Protein AF-A0AAW0TRC0-F1 (afdb_monomer_lite)

Secondary structure (DSSP, 8-state):
-PPP-TT-EEEE-TT--STTTTSSTT--EEEEEE--TT-SSS-TTEEEEEETTS-EEEEEBSGGG-B-EEEEE-GGGT-EEEEEE-TTT--EEEES--TTTTTT---

Radius of gyration: 14.6 Å; chains: 1; bounding box: 45×29×30 Å

Foldseek 3Di:
DDADDFFFKKFFDDQADPPCLLPDHPWIWTFHAAADPPDPQRHHQKTWTQTPVGHIHIDGLCVVHDQGIFTDWDLRVPDWDQPDADPPPRDGTDGIDDPVCRVVDSD

Sequence (107 aa):
MGLAEVGLRVVRGPDWKWAEQDGGAGHAGTIVEVGRPGSSTTPDRTVVVQWDAGARTNYRVGYQAAYDLILLDNAPVGVKHPSHICDGCRQQAIAGNTLEVQLLLRL

Structure (mmCIF, N/CA/C/O backbone):
data_AF-A0AAW0TRC0-F1
#
_entry.id   AF-A0AAW0TRC0-F1
#
loop_
_atom_site.group_PDB
_atom_site.id
_atom_site.type_symbol
_atom_site.label_atom_id
_atom_site.label_alt_id
_atom_site.label_comp_id
_atom_site.label_a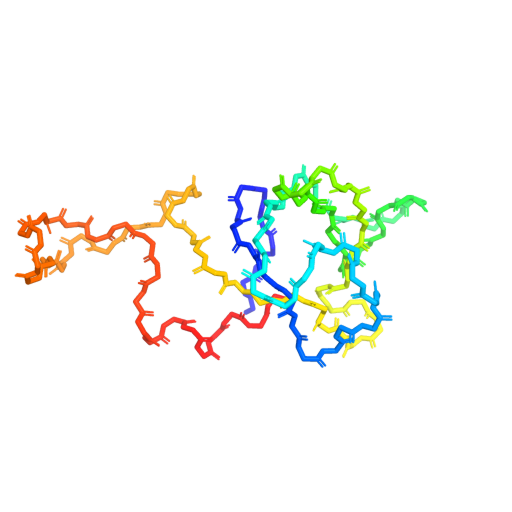sym_id
_atom_site.label_entity_id
_atom_site.label_seq_id
_atom_site.pdbx_PDB_ins_code
_atom_site.Cartn_x
_atom_site.Cartn_y
_atom_site.Cartn_z
_atom_site.occupancy
_atom_site.B_iso_or_equiv
_atom_site.auth_seq_id
_atom_site.auth_comp_id
_atom_site.auth_asym_id
_atom_site.auth_atom_id
_atom_site.pdbx_PDB_model_num
ATOM 1 N N . MET A 1 1 ? -6.170 11.787 -7.771 1.00 43.66 1 MET A N 1
ATOM 2 C CA . MET A 1 1 ? -5.392 10.569 -7.468 1.00 43.66 1 MET A CA 1
ATOM 3 C C . MET A 1 1 ? -5.022 10.650 -6.005 1.00 43.66 1 MET A C 1
ATOM 5 O O . MET A 1 1 ? -4.350 11.607 -5.639 1.00 43.66 1 MET A O 1
ATOM 9 N N . GLY A 1 2 ? -5.555 9.758 -5.171 1.00 54.91 2 GLY A N 1
ATOM 10 C CA . GLY A 1 2 ? -5.163 9.711 -3.763 1.00 54.91 2 GLY A CA 1
ATOM 11 C C . GLY A 1 2 ? -3.713 9.251 -3.672 1.00 54.91 2 GLY A C 1
ATOM 12 O O . GLY A 1 2 ? -3.364 8.236 -4.265 1.00 54.91 2 GLY A O 1
ATOM 13 N N . LEU A 1 3 ? -2.866 10.035 -3.009 1.00 66.50 3 LEU A N 1
ATOM 14 C CA . LEU A 1 3 ? -1.491 9.647 -2.709 1.00 66.50 3 LEU A CA 1
ATOM 15 C C . LEU A 1 3 ? -1.539 8.491 -1.706 1.00 66.50 3 LEU A C 1
ATOM 17 O O . LEU A 1 3 ? -2.285 8.560 -0.732 1.00 66.50 3 LEU A O 1
ATOM 21 N N . ALA A 1 4 ? -0.773 7.429 -1.949 1.00 82.88 4 ALA A N 1
ATOM 22 C CA . ALA A 1 4 ? -0.612 6.369 -0.964 1.00 82.88 4 ALA A CA 1
ATOM 23 C C . ALA A 1 4 ? -0.054 6.950 0.347 1.00 82.88 4 ALA A C 1
ATOM 25 O O . ALA A 1 4 ? 0.857 7.779 0.323 1.00 82.88 4 ALA A O 1
ATOM 26 N N . GLU A 1 5 ? -0.591 6.501 1.480 1.00 88.88 5 GLU A N 1
ATOM 27 C CA . GLU A 1 5 ? -0.241 6.985 2.816 1.00 88.88 5 GLU A CA 1
ATOM 28 C C . GLU A 1 5 ? 0.089 5.811 3.746 1.00 88.88 5 GLU A C 1
ATOM 30 O O . GLU A 1 5 ? -0.470 4.717 3.627 1.00 88.88 5 GLU A O 1
ATOM 35 N N . VAL A 1 6 ? 1.017 6.035 4.679 1.00 93.31 6 VAL A N 1
ATOM 36 C CA . VAL A 1 6 ? 1.342 5.065 5.731 1.00 93.31 6 VAL A CA 1
ATOM 37 C C . VAL A 1 6 ? 0.122 4.842 6.624 1.00 93.31 6 VAL A C 1
ATOM 39 O O . VAL A 1 6 ? -0.525 5.789 7.050 1.00 93.31 6 VAL A O 1
ATOM 42 N N . GLY A 1 7 ? -0.171 3.580 6.931 1.00 92.44 7 GLY A N 1
ATOM 43 C CA . GLY A 1 7 ? -1.312 3.170 7.749 1.00 92.44 7 GLY A CA 1
ATOM 44 C C . GLY A 1 7 ? -2.528 2.709 6.945 1.00 92.44 7 GLY A C 1
ATOM 45 O O . GLY A 1 7 ? -3.407 2.065 7.516 1.00 92.44 7 GLY A O 1
ATOM 46 N N . LEU A 1 8 ? -2.574 2.957 5.630 1.00 90.94 8 LEU A N 1
ATOM 47 C CA . LEU A 1 8 ? -3.637 2.425 4.774 1.00 90.94 8 LEU A CA 1
ATOM 48 C C . LEU A 1 8 ? -3.617 0.895 4.759 1.00 90.94 8 LEU A C 1
ATOM 50 O O . LEU A 1 8 ? -2.555 0.273 4.645 1.00 90.94 8 LEU A O 1
ATOM 54 N N . ARG A 1 9 ? -4.809 0.298 4.828 1.00 92.75 9 ARG A N 1
ATOM 55 C CA . ARG A 1 9 ? -5.003 -1.146 4.703 1.00 92.75 9 ARG A CA 1
ATOM 56 C C . ARG A 1 9 ? -5.260 -1.501 3.255 1.00 92.75 9 ARG A C 1
ATOM 58 O O . ARG A 1 9 ? -6.085 -0.871 2.596 1.00 92.75 9 ARG A O 1
ATOM 65 N N . VAL A 1 10 ? -4.573 -2.523 2.770 1.00 93.19 10 VAL A N 1
ATOM 66 C CA . VAL A 1 10 ? -4.570 -2.916 1.360 1.00 93.19 10 VAL A CA 1
ATOM 67 C C . VAL A 1 10 ? -4.717 -4.422 1.203 1.00 93.19 10 VAL A C 1
ATOM 69 O O . VAL A 1 10 ? -4.418 -5.182 2.123 1.00 93.19 10 VAL A O 1
ATOM 72 N N . VAL A 1 11 ? -5.152 -4.840 0.020 1.00 94.31 11 VAL A N 1
ATOM 73 C CA . VAL A 1 11 ? -5.129 -6.234 -0.453 1.00 94.31 11 VAL A CA 1
ATOM 74 C C . VAL A 1 11 ? -4.548 -6.273 -1.869 1.00 94.31 11 VAL A C 1
ATOM 76 O O . VAL A 1 11 ? -4.397 -5.219 -2.499 1.00 94.31 11 VAL A O 1
ATOM 79 N N . ARG A 1 12 ? -4.221 -7.469 -2.383 1.00 94.81 12 ARG A N 1
ATOM 80 C CA . ARG A 1 12 ? -3.757 -7.623 -3.773 1.00 94.81 12 ARG A CA 1
ATOM 81 C C . ARG A 1 12 ? -4.749 -7.018 -4.777 1.00 94.81 12 ARG A C 1
ATOM 83 O O . ARG A 1 12 ? -5.963 -7.166 -4.641 1.00 94.81 12 ARG A O 1
ATOM 90 N N . GLY A 1 13 ? -4.209 -6.338 -5.779 1.00 92.81 13 GLY A N 1
ATOM 91 C CA . GLY A 1 13 ? -4.927 -5.637 -6.837 1.00 92.81 13 GLY A CA 1
ATOM 92 C C . GLY A 1 13 ? -4.851 -6.332 -8.203 1.00 92.81 13 GLY A C 1
ATOM 93 O O . GLY A 1 13 ? -4.379 -7.465 -8.307 1.00 92.81 13 GLY A O 1
ATOM 94 N N . PRO A 1 14 ? -5.328 -5.664 -9.267 1.00 91.81 14 PRO A N 1
ATOM 95 C CA . PRO A 1 14 ? -5.488 -6.266 -10.592 1.00 91.81 14 PRO A CA 1
ATOM 96 C C . PRO A 1 14 ? -4.167 -6.580 -11.304 1.00 91.81 14 PRO A C 1
ATOM 98 O O . PRO A 1 14 ? -4.106 -7.567 -12.031 1.00 91.81 14 PRO A O 1
ATOM 101 N N . ASP A 1 15 ? -3.112 -5.786 -11.087 1.00 95.25 15 ASP A N 1
ATOM 102 C CA . ASP A 1 15 ? -1.813 -6.000 -11.746 1.00 95.25 15 ASP A CA 1
ATOM 103 C C . ASP A 1 15 ? -0.862 -6.894 -10.931 1.00 95.25 15 ASP A C 1
ATOM 105 O O . ASP A 1 15 ? 0.311 -7.058 -11.296 1.00 95.25 15 ASP A O 1
ATOM 109 N N . TRP A 1 16 ? -1.365 -7.472 -9.832 1.00 95.38 16 TRP A N 1
ATOM 110 C CA . TRP A 1 16 ? -0.610 -8.337 -8.937 1.00 95.38 16 TRP A CA 1
ATOM 111 C C . TRP A 1 16 ? -0.007 -9.530 -9.680 1.00 95.38 16 TRP A C 1
ATOM 113 O O . TRP A 1 16 ? -0.697 -10.306 -10.340 1.00 95.38 16 TRP A O 1
ATOM 123 N N . LYS A 1 17 ? 1.301 -9.719 -9.507 1.00 96.00 17 LYS A N 1
ATOM 124 C CA . LYS A 1 17 ? 2.069 -10.813 -10.124 1.00 96.00 17 LYS A CA 1
ATOM 125 C C . LYS A 1 17 ? 3.049 -11.481 -9.161 1.00 96.00 17 LYS A C 1
ATOM 127 O O . LYS A 1 17 ? 3.972 -12.171 -9.586 1.00 96.00 17 LYS A O 1
ATOM 132 N N . TRP A 1 18 ? 2.873 -11.252 -7.862 1.00 95.88 18 TRP A N 1
ATOM 133 C CA . TRP A 1 18 ? 3.853 -11.585 -6.824 1.00 95.88 18 TRP A CA 1
ATOM 134 C C . TRP A 1 18 ? 3.518 -12.884 -6.085 1.00 95.88 18 TRP A C 1
ATOM 136 O O . TRP A 1 18 ? 3.864 -13.041 -4.916 1.00 95.88 18 TRP A O 1
ATOM 146 N N . ALA A 1 19 ? 2.855 -13.818 -6.776 1.00 95.62 19 ALA A N 1
ATOM 147 C CA . ALA A 1 19 ? 2.387 -15.086 -6.218 1.00 95.62 19 ALA A CA 1
ATOM 148 C C . ALA A 1 19 ? 1.640 -14.870 -4.885 1.00 95.62 19 ALA A C 1
ATOM 150 O O . ALA A 1 19 ? 0.811 -13.971 -4.793 1.00 95.62 19 ALA A O 1
ATOM 151 N N . GLU A 1 20 ? 1.945 -15.655 -3.856 1.00 96.00 20 GLU A N 1
ATOM 152 C CA . GLU A 1 20 ? 1.265 -15.619 -2.557 1.00 96.00 20 GLU A CA 1
ATOM 153 C C . GLU A 1 20 ? 2.091 -14.877 -1.490 1.00 96.00 20 GLU A C 1
ATOM 155 O O . GLU A 1 20 ? 2.096 -15.253 -0.322 1.00 96.00 20 GLU A O 1
ATOM 160 N N . GLN A 1 21 ? 2.837 -13.835 -1.878 1.00 94.94 21 GLN A N 1
ATOM 161 C CA . GLN A 1 21 ? 3.633 -13.038 -0.928 1.00 94.94 21 GLN A CA 1
ATOM 162 C C . GLN A 1 21 ? 2.790 -12.277 0.105 1.00 94.94 21 GLN A C 1
ATOM 164 O O . GLN A 1 21 ? 3.297 -11.939 1.170 1.00 94.94 21 GLN A O 1
ATOM 169 N N . ASP A 1 22 ? 1.523 -12.018 -0.200 1.00 94.62 22 ASP A N 1
ATOM 170 C CA . ASP A 1 22 ? 0.520 -11.497 0.734 1.00 94.62 22 ASP A CA 1
ATOM 171 C C . ASP A 1 22 ? -0.079 -12.582 1.648 1.00 94.62 22 ASP A C 1
ATOM 173 O O . ASP A 1 22 ? -0.804 -12.258 2.584 1.00 94.62 22 ASP A O 1
ATOM 177 N N . GLY A 1 23 ? 0.246 -13.860 1.421 1.00 91.75 23 GLY A N 1
ATOM 178 C CA . GLY A 1 23 ? -0.239 -15.004 2.194 1.00 91.75 23 GLY A CA 1
ATOM 179 C C . GLY A 1 23 ? -1.486 -15.689 1.627 1.00 91.75 23 GLY A C 1
ATOM 180 O O . GLY A 1 23 ? -1.965 -16.644 2.233 1.00 91.75 23 GLY A O 1
ATOM 181 N N . GLY A 1 24 ? -2.021 -15.243 0.486 1.00 87.00 24 GLY A N 1
ATOM 182 C CA . GLY A 1 24 ? -3.297 -15.757 -0.021 1.00 87.00 24 GLY A CA 1
ATOM 183 C C . GLY A 1 24 ? -4.192 -14.671 -0.597 1.00 87.00 24 GLY A C 1
ATOM 184 O O . GLY A 1 24 ? -4.244 -13.569 -0.052 1.00 87.00 24 GLY A O 1
ATOM 185 N N . ALA A 1 25 ? -4.995 -14.983 -1.617 1.00 80.12 25 ALA A N 1
ATOM 186 C CA . ALA A 1 25 ? -6.034 -14.058 -2.070 1.00 80.12 25 ALA A CA 1
ATOM 187 C C . ALA A 1 25 ? -6.961 -13.671 -0.900 1.00 80.12 25 ALA A C 1
ATOM 189 O O . ALA A 1 25 ? -7.460 -14.535 -0.180 1.00 80.12 25 ALA A O 1
ATOM 190 N N . GLY A 1 26 ? -7.171 -12.365 -0.707 1.00 78.25 26 GLY A N 1
ATOM 191 C CA . GLY A 1 26 ? -7.985 -11.818 0.384 1.00 78.25 26 GLY A CA 1
ATOM 192 C C . GLY A 1 26 ? -7.226 -11.511 1.679 1.00 78.25 26 GLY A C 1
ATOM 193 O O . GLY A 1 26 ? -7.829 -10.960 2.597 1.00 78.25 26 GLY A O 1
ATOM 194 N N . HIS A 1 27 ? -5.924 -11.806 1.760 1.00 92.44 27 HIS A N 1
ATOM 195 C CA . HIS A 1 27 ? -5.112 -11.384 2.899 1.00 92.44 27 HIS A CA 1
ATOM 196 C C . HIS A 1 27 ? -4.794 -9.893 2.824 1.00 92.44 27 HIS A C 1
ATOM 198 O O . HIS A 1 27 ? -4.554 -9.329 1.753 1.00 92.44 27 HIS A O 1
ATOM 204 N N . ALA A 1 28 ? -4.823 -9.254 3.990 1.00 95.38 28 ALA A N 1
ATOM 205 C CA . ALA A 1 28 ? -4.636 -7.825 4.127 1.00 95.38 28 ALA A CA 1
ATOM 206 C C . ALA A 1 28 ? -3.229 -7.477 4.619 1.00 95.38 28 ALA A C 1
ATOM 208 O O . ALA A 1 28 ? -2.535 -8.268 5.266 1.00 95.38 28 ALA A O 1
ATOM 209 N N . GLY A 1 29 ? -2.813 -6.259 4.300 1.00 96.31 29 GLY A N 1
ATOM 210 C CA . GLY A 1 29 ? -1.564 -5.677 4.760 1.00 96.31 29 GLY A CA 1
ATOM 211 C C . GLY A 1 29 ? -1.710 -4.190 5.035 1.00 96.31 29 GLY A C 1
ATOM 212 O O . GLY A 1 29 ? -2.723 -3.571 4.707 1.00 96.31 29 GLY A O 1
ATOM 213 N N . THR A 1 30 ? -0.686 -3.618 5.655 1.00 96.31 30 THR A N 1
ATOM 214 C CA . THR A 1 30 ? -0.606 -2.193 5.988 1.00 96.31 30 THR A CA 1
ATOM 215 C C . THR A 1 30 ? 0.538 -1.547 5.221 1.00 96.31 30 THR A C 1
ATOM 217 O O . THR A 1 30 ? 1.659 -2.059 5.247 1.00 96.31 30 THR A O 1
ATOM 220 N N . ILE A 1 31 ? 0.294 -0.403 4.580 1.00 95.88 31 ILE A N 1
ATOM 221 C CA . ILE A 1 31 ? 1.373 0.418 4.018 1.00 95.88 31 ILE A CA 1
ATOM 222 C C . ILE A 1 31 ? 2.215 0.964 5.173 1.00 95.88 31 ILE A C 1
ATOM 224 O O . ILE A 1 31 ? 1.708 1.669 6.042 1.00 95.88 31 ILE A O 1
ATOM 228 N N . VAL A 1 32 ? 3.507 0.648 5.184 1.00 96.88 32 VAL A N 1
ATOM 229 C CA . VAL A 1 32 ? 4.459 1.076 6.225 1.00 96.88 32 VAL A CA 1
ATOM 230 C C . VAL A 1 32 ? 5.506 2.057 5.708 1.00 96.88 32 VAL A C 1
ATOM 232 O O . VAL A 1 32 ? 6.214 2.673 6.498 1.00 96.88 32 VAL A O 1
ATOM 235 N N . GLU A 1 33 ? 5.613 2.216 4.389 1.00 96.12 33 GLU A N 1
ATOM 236 C CA . GLU A 1 33 ? 6.543 3.148 3.753 1.00 96.12 33 GLU A CA 1
ATOM 237 C C . GLU A 1 33 ? 6.003 3.587 2.391 1.00 96.12 33 GLU A C 1
ATOM 239 O O . GLU A 1 33 ? 5.480 2.764 1.637 1.00 96.12 33 GLU A O 1
ATOM 244 N N . VAL A 1 34 ? 6.172 4.868 2.060 1.00 94.75 34 VAL A N 1
ATOM 245 C CA . VAL A 1 34 ? 5.849 5.426 0.741 1.00 94.75 34 VAL A CA 1
ATOM 246 C C . VAL A 1 34 ? 7.149 5.748 0.018 1.00 94.75 34 VAL A C 1
ATOM 248 O O . VAL A 1 34 ? 8.041 6.403 0.567 1.00 94.75 34 VAL A O 1
ATOM 251 N N . GLY A 1 35 ? 7.259 5.255 -1.211 1.00 93.81 35 GLY A N 1
ATOM 252 C CA . GLY A 1 35 ? 8.418 5.458 -2.060 1.00 93.81 35 GLY A CA 1
ATOM 2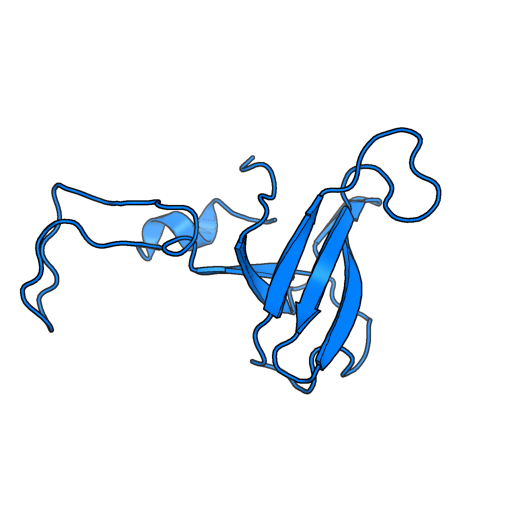53 C C . GLY A 1 35 ? 8.590 6.906 -2.493 1.00 93.81 35 GLY A C 1
ATOM 254 O O . GLY A 1 35 ? 7.644 7.691 -2.529 1.00 93.81 35 GLY A O 1
ATOM 255 N N . ARG A 1 36 ? 9.832 7.271 -2.811 1.00 94.00 36 ARG A N 1
ATOM 256 C CA . ARG A 1 36 ? 10.208 8.646 -3.163 1.00 94.00 36 ARG A CA 1
ATOM 257 C C . ARG A 1 36 ? 11.250 8.680 -4.279 1.00 94.00 36 ARG A C 1
ATOM 259 O O . ARG A 1 36 ? 12.057 7.748 -4.382 1.00 94.00 36 ARG A O 1
ATOM 266 N N . PRO A 1 37 ? 11.290 9.753 -5.090 1.00 92.81 37 PRO A N 1
ATOM 267 C CA . PRO A 1 37 ? 12.327 9.930 -6.100 1.00 92.81 37 PRO A CA 1
ATOM 268 C C . PRO A 1 37 ? 13.734 9.793 -5.503 1.00 92.81 37 PRO A C 1
ATOM 270 O O . PRO A 1 37 ? 14.018 10.320 -4.429 1.00 92.81 37 PRO A O 1
ATOM 273 N N . GLY A 1 38 ? 14.613 9.066 -6.197 1.00 91.19 38 GLY A N 1
ATOM 274 C CA . GLY A 1 38 ? 16.009 8.864 -5.787 1.00 91.19 38 GLY A CA 1
ATOM 275 C C . GLY A 1 38 ? 16.252 7.773 -4.736 1.00 91.19 38 GLY A C 1
ATOM 276 O O . GLY A 1 38 ? 17.407 7.480 -4.440 1.00 91.19 38 GLY A O 1
ATOM 277 N N . SER A 1 39 ? 15.212 7.136 -4.189 1.00 92.81 39 SER A N 1
ATOM 278 C CA . SER A 1 39 ? 15.381 5.962 -3.323 1.00 92.81 39 SER A CA 1
ATOM 279 C C . SER A 1 39 ? 15.776 4.728 -4.141 1.00 92.81 39 SER A C 1
ATOM 281 O O . SER A 1 39 ? 15.126 4.414 -5.139 1.00 92.81 39 SER A O 1
ATOM 283 N N . SER A 1 40 ? 16.821 4.013 -3.713 1.00 89.31 40 SER A N 1
ATOM 284 C CA . SER A 1 40 ? 17.282 2.774 -4.359 1.00 89.31 40 SER A CA 1
ATOM 285 C C . SER A 1 40 ? 16.471 1.542 -3.955 1.00 89.31 40 SER A C 1
ATOM 287 O O . SER A 1 40 ? 16.402 0.584 -4.719 1.00 89.31 40 SER A O 1
ATOM 289 N N . THR A 1 41 ? 15.851 1.559 -2.772 1.00 89.19 41 THR A N 1
ATOM 290 C CA . THR A 1 41 ? 15.075 0.431 -2.231 1.00 89.19 41 THR A CA 1
ATOM 291 C C . THR A 1 41 ? 13.571 0.614 -2.400 1.00 89.19 41 THR A C 1
ATOM 293 O O . THR A 1 41 ? 12.857 -0.362 -2.604 1.00 89.19 41 THR A O 1
ATOM 296 N N . THR A 1 42 ? 13.094 1.861 -2.362 1.00 91.69 42 THR A N 1
ATOM 297 C CA . THR A 1 42 ? 11.661 2.196 -2.425 1.00 91.69 42 THR A CA 1
ATOM 298 C C . THR A 1 42 ? 11.443 3.371 -3.389 1.00 91.69 42 THR A C 1
ATOM 300 O O . THR A 1 42 ? 11.233 4.503 -2.938 1.00 91.69 42 THR A O 1
ATOM 303 N N . PRO A 1 43 ? 11.579 3.159 -4.714 1.00 93.81 43 PRO A N 1
ATOM 304 C CA . PRO A 1 43 ? 11.477 4.223 -5.715 1.00 93.81 43 PRO A CA 1
ATOM 305 C C . PRO A 1 43 ? 10.112 4.921 -5.724 1.00 93.81 43 PRO A C 1
ATOM 307 O O . PRO A 1 43 ? 9.136 4.422 -5.163 1.00 93.81 43 PRO A O 1
ATOM 310 N N . ASP A 1 44 ? 10.024 6.059 -6.413 1.00 94.06 44 ASP A N 1
ATOM 311 C CA . ASP A 1 44 ? 8.755 6.767 -6.609 1.00 94.06 44 ASP A CA 1
ATOM 312 C C . ASP A 1 44 ? 7.657 5.850 -7.185 1.00 94.06 44 ASP A C 1
ATOM 314 O O . ASP A 1 44 ? 7.932 4.951 -7.987 1.00 94.06 44 ASP A O 1
ATOM 318 N N . ARG A 1 45 ? 6.404 6.095 -6.780 1.00 93.12 45 ARG A N 1
ATOM 319 C CA . ARG A 1 45 ? 5.215 5.287 -7.137 1.00 93.12 45 ARG A CA 1
ATOM 320 C C . ARG A 1 45 ? 5.284 3.816 -6.709 1.00 93.12 45 ARG A C 1
ATOM 322 O O . ARG A 1 45 ? 4.688 2.936 -7.342 1.00 93.12 45 ARG A O 1
ATOM 329 N N . THR A 1 46 ? 5.997 3.551 -5.620 1.00 95.12 46 THR A N 1
ATOM 330 C CA . THR A 1 46 ? 5.968 2.271 -4.910 1.00 95.12 46 THR A CA 1
ATOM 331 C C . THR A 1 46 ? 5.653 2.487 -3.434 1.00 95.12 46 THR A C 1
ATOM 333 O O . THR A 1 46 ? 5.784 3.595 -2.917 1.00 95.12 46 THR A O 1
ATOM 336 N N . VAL A 1 47 ? 5.227 1.431 -2.752 1.00 96.44 47 VAL A N 1
ATOM 337 C CA . VAL A 1 47 ? 5.013 1.400 -1.298 1.00 96.44 47 VAL A CA 1
ATOM 338 C C . VAL A 1 47 ? 5.611 0.131 -0.726 1.00 96.44 47 VAL A C 1
ATOM 340 O O . VAL A 1 47 ? 5.686 -0.869 -1.433 1.00 96.44 47 VAL A O 1
ATOM 343 N N . VAL A 1 48 ? 5.986 0.139 0.550 1.00 97.06 48 VAL A N 1
ATOM 344 C CA . VAL A 1 48 ? 6.273 -1.093 1.296 1.00 97.06 48 VAL A CA 1
ATOM 345 C C . VAL A 1 48 ? 5.045 -1.467 2.106 1.00 97.06 48 VAL A C 1
ATOM 347 O O . VAL A 1 48 ? 4.512 -0.638 2.846 1.00 97.06 48 VAL A O 1
ATOM 350 N N . VAL A 1 49 ? 4.623 -2.722 1.990 1.00 97.50 49 VAL A N 1
ATOM 351 C CA . VAL A 1 49 ? 3.511 -3.290 2.752 1.00 97.50 49 VAL A CA 1
ATOM 352 C C . VAL A 1 49 ? 4.058 -4.290 3.760 1.00 97.50 49 VAL A C 1
ATOM 354 O O . VAL A 1 49 ? 4.894 -5.129 3.426 1.00 97.50 49 VAL A O 1
ATOM 357 N N . GLN A 1 50 ? 3.576 -4.188 4.995 1.00 98.12 50 GLN A N 1
ATOM 358 C CA . GLN A 1 50 ? 3.656 -5.247 5.991 1.00 98.12 50 GLN A CA 1
ATOM 359 C C . GLN A 1 50 ? 2.360 -6.052 5.912 1.00 98.12 50 GLN A C 1
ATOM 361 O O . GLN A 1 50 ? 1.302 -5.554 6.298 1.00 98.12 50 GLN A O 1
ATOM 366 N N . TRP A 1 51 ? 2.434 -7.274 5.397 1.00 97.25 51 TRP A N 1
ATOM 367 C CA . TRP A 1 51 ? 1.303 -8.195 5.377 1.00 97.25 51 TRP A CA 1
ATOM 368 C C . TRP A 1 51 ? 1.050 -8.761 6.766 1.00 97.25 51 TRP A C 1
ATOM 370 O O . TRP A 1 51 ? 1.994 -8.977 7.535 1.00 97.25 51 TRP A O 1
ATOM 380 N N . ASP A 1 52 ? -0.213 -9.059 7.064 1.00 95.69 52 ASP A N 1
ATOM 381 C CA . ASP A 1 52 ? -0.609 -9.665 8.339 1.00 95.69 52 ASP A CA 1
ATOM 382 C C . ASP A 1 52 ? -0.005 -11.068 8.512 1.00 95.69 52 ASP A C 1
ATOM 384 O O . ASP A 1 52 ? 0.295 -11.489 9.626 1.00 95.69 52 ASP A O 1
ATOM 388 N N . ALA A 1 53 ? 0.257 -11.761 7.398 1.00 93.44 53 ALA A N 1
ATOM 389 C CA . ALA A 1 53 ? 0.977 -13.034 7.357 1.00 93.44 53 ALA A CA 1
ATOM 390 C C . ALA A 1 53 ? 2.485 -12.906 7.680 1.00 93.44 53 ALA A C 1
ATOM 392 O O . ALA A 1 53 ? 3.193 -13.908 7.748 1.00 93.44 53 ALA A O 1
ATOM 393 N N . GLY A 1 54 ? 2.995 -11.684 7.869 1.00 93.19 54 GLY A N 1
ATOM 394 C CA . GLY A 1 54 ? 4.356 -11.397 8.329 1.00 93.19 54 GLY A CA 1
ATOM 395 C C . GLY A 1 54 ? 5.331 -10.945 7.240 1.00 93.19 54 GLY A C 1
ATOM 396 O O . GLY A 1 54 ? 6.323 -10.287 7.556 1.00 93.19 54 GLY A O 1
ATOM 397 N N . ALA A 1 55 ? 5.055 -11.216 5.962 1.00 95.19 55 ALA A N 1
ATOM 398 C CA . ALA A 1 55 ? 5.906 -10.764 4.862 1.00 95.19 55 ALA A CA 1
ATOM 399 C C . ALA A 1 55 ? 5.953 -9.225 4.7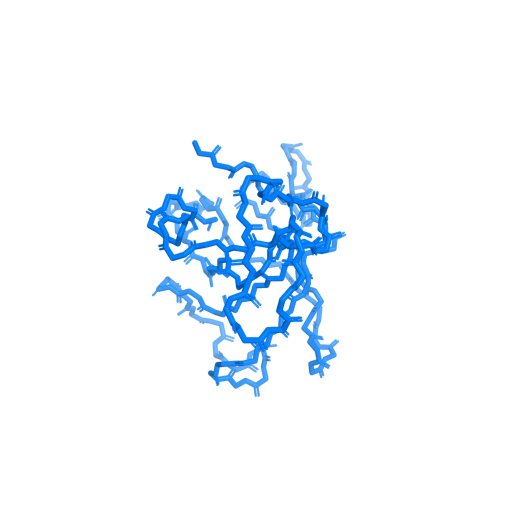67 1.00 95.19 55 ALA A C 1
ATOM 401 O O . ALA A 1 55 ? 4.937 -8.549 4.930 1.00 95.19 55 ALA A O 1
ATOM 402 N N . ARG A 1 56 ? 7.135 -8.669 4.466 1.00 96.56 56 ARG A N 1
ATOM 403 C CA . ARG A 1 56 ? 7.351 -7.226 4.279 1.00 96.56 56 ARG A CA 1
ATOM 404 C C . ARG A 1 56 ? 8.101 -6.971 2.983 1.00 96.56 56 ARG A C 1
ATOM 406 O O . ARG A 1 56 ? 9.254 -7.375 2.860 1.00 96.56 56 ARG A O 1
ATOM 413 N N . THR A 1 57 ? 7.472 -6.293 2.030 1.00 96.19 57 THR A N 1
ATOM 414 C CA . THR A 1 57 ? 8.077 -6.064 0.708 1.00 96.19 57 THR A CA 1
ATOM 415 C C . THR A 1 57 ? 7.407 -4.908 -0.038 1.00 96.19 57 THR A C 1
ATOM 417 O O . THR A 1 57 ? 6.401 -4.366 0.426 1.00 96.19 57 THR A O 1
ATOM 420 N N . ASN A 1 58 ? 7.996 -4.491 -1.159 1.00 95.75 58 ASN A N 1
ATOM 421 C CA . ASN A 1 58 ? 7.560 -3.342 -1.939 1.00 95.75 58 ASN A CA 1
ATOM 422 C C . ASN A 1 58 ? 6.655 -3.713 -3.127 1.00 95.75 58 ASN A C 1
ATOM 424 O O . ASN A 1 58 ? 6.842 -4.741 -3.772 1.00 95.75 58 ASN A O 1
ATOM 428 N N . TYR A 1 59 ? 5.711 -2.828 -3.447 1.00 96.12 59 TYR A N 1
ATOM 429 C CA . TYR A 1 59 ? 4.694 -3.017 -4.484 1.00 96.12 59 TYR A CA 1
ATOM 430 C C . TYR A 1 59 ? 4.436 -1.737 -5.275 1.00 96.12 59 TYR A C 1
ATOM 432 O O . TYR A 1 59 ? 4.715 -0.631 -4.805 1.00 96.12 59 TYR A O 1
ATOM 440 N N . ARG A 1 60 ? 3.905 -1.887 -6.492 1.00 95.62 60 ARG A N 1
ATOM 441 C CA . ARG A 1 60 ? 3.655 -0.776 -7.416 1.00 95.62 60 ARG A CA 1
ATOM 442 C C . ARG A 1 60 ? 2.296 -0.137 -7.136 1.00 95.62 60 ARG A C 1
ATOM 444 O O . ARG A 1 60 ? 1.288 -0.833 -7.059 1.00 95.62 60 ARG A O 1
ATOM 451 N N . VAL A 1 61 ? 2.303 1.188 -7.046 1.00 93.56 61 VAL A N 1
ATOM 452 C CA . VAL A 1 61 ? 1.126 2.066 -6.926 1.00 93.56 61 VAL A CA 1
ATOM 453 C C . VAL A 1 61 ? 1.212 3.146 -8.016 1.00 93.56 61 VAL A C 1
ATOM 455 O O . VAL A 1 61 ? 1.241 4.351 -7.773 1.00 93.56 61 VAL A O 1
ATOM 458 N N . GLY A 1 62 ? 1.446 2.692 -9.256 1.00 91.62 62 GLY A N 1
ATOM 459 C CA . GLY A 1 62 ? 1.669 3.529 -10.441 1.00 91.62 62 GLY A CA 1
ATOM 460 C C . GLY A 1 62 ? 3.076 3.455 -11.050 1.00 91.62 62 GLY A C 1
ATOM 461 O O . GLY A 1 62 ? 3.322 4.059 -12.103 1.00 91.62 62 GLY A O 1
ATOM 462 N N . TYR A 1 63 ? 4.016 2.721 -10.442 1.00 91.25 63 TYR A N 1
ATOM 463 C CA . TYR A 1 63 ? 5.313 2.432 -11.064 1.00 91.25 63 TYR A CA 1
ATOM 464 C C . TYR A 1 63 ? 5.117 1.525 -12.287 1.00 91.25 63 TYR A C 1
ATOM 466 O O . TYR A 1 63 ? 4.431 0.507 -12.209 1.00 91.25 63 TYR A O 1
ATOM 474 N N . GLN A 1 64 ? 5.698 1.908 -13.431 1.00 92.94 64 GLN A N 1
ATOM 475 C CA . GLN A 1 64 ? 5.459 1.259 -14.734 1.00 92.94 64 GLN A CA 1
ATOM 476 C C . GLN A 1 64 ? 3.967 1.138 -15.101 1.00 92.94 64 GLN A C 1
ATOM 478 O O . GLN A 1 64 ? 3.565 0.166 -15.734 1.00 92.94 64 GLN A O 1
ATOM 483 N N . ALA A 1 65 ? 3.153 2.124 -14.702 1.00 91.56 65 ALA A N 1
ATOM 484 C CA . ALA A 1 65 ? 1.711 2.157 -14.958 1.00 91.56 65 ALA A CA 1
ATOM 485 C C . ALA A 1 65 ? 0.951 0.920 -14.436 1.00 91.56 65 ALA A C 1
ATOM 487 O O . ALA A 1 65 ? -0.064 0.539 -15.011 1.00 91.56 65 ALA A O 1
ATOM 488 N N . ALA A 1 66 ? 1.446 0.311 -13.355 1.00 92.88 66 ALA A N 1
ATOM 489 C CA . ALA A 1 66 ? 0.835 -0.853 -12.732 1.00 92.88 66 ALA A CA 1
ATOM 490 C C . ALA A 1 66 ? 0.460 -0.595 -11.270 1.00 92.88 66 ALA A C 1
ATOM 492 O O . ALA A 1 66 ? 1.153 0.134 -10.551 1.00 92.88 66 ALA A O 1
ATOM 493 N N . TYR A 1 67 ? -0.614 -1.253 -10.857 1.00 92.88 67 TYR A N 1
ATOM 494 C CA . TYR A 1 67 ? -1.284 -1.100 -9.577 1.00 92.88 67 TYR A CA 1
ATOM 495 C C . TYR A 1 67 ? -1.480 -2.481 -8.945 1.00 92.88 67 TYR A C 1
ATOM 497 O O . TYR A 1 67 ? -2.438 -3.210 -9.219 1.00 92.88 67 TYR A O 1
ATOM 505 N N . ASP A 1 68 ? -0.505 -2.867 -8.123 1.00 95.50 68 ASP A N 1
ATOM 506 C CA . ASP A 1 68 ? -0.457 -4.181 -7.478 1.00 95.50 68 ASP A CA 1
ATOM 507 C C . ASP A 1 68 ? -1.417 -4.284 -6.290 1.00 95.50 68 ASP A C 1
ATOM 509 O O . ASP A 1 68 ? -1.641 -5.381 -5.789 1.00 95.50 68 ASP A O 1
ATOM 513 N N . LEU A 1 69 ? -1.958 -3.165 -5.808 1.00 93.50 69 LEU A N 1
ATOM 514 C CA . LEU A 1 69 ? -2.718 -3.082 -4.566 1.00 93.50 69 LEU A CA 1
ATOM 515 C C . LEU A 1 69 ? -4.047 -2.366 -4.792 1.00 93.50 69 LEU A C 1
ATOM 517 O O . LEU A 1 69 ? -4.174 -1.505 -5.658 1.00 93.50 69 LEU A O 1
ATOM 521 N N . ILE A 1 70 ? -5.035 -2.697 -3.971 1.00 90.50 70 ILE A N 1
ATOM 522 C CA . ILE A 1 70 ? -6.267 -1.916 -3.843 1.00 90.50 70 ILE A CA 1
ATOM 523 C C . ILE A 1 70 ? -6.480 -1.539 -2.383 1.00 90.50 70 ILE A C 1
ATOM 525 O O . ILE A 1 70 ? -6.082 -2.269 -1.470 1.00 90.50 70 ILE A O 1
ATOM 529 N N . LEU A 1 71 ? -7.113 -0.389 -2.163 1.00 87.75 71 LEU A N 1
ATOM 530 C CA . LEU A 1 71 ? -7.467 0.058 -0.826 1.00 87.75 71 LEU A CA 1
ATOM 531 C C . LEU A 1 71 ? -8.560 -0.845 -0.237 1.00 87.75 71 LEU A C 1
ATOM 533 O O . LEU A 1 71 ? -9.636 -0.992 -0.818 1.00 87.75 71 LEU A O 1
ATOM 537 N N . LEU A 1 72 ? -8.287 -1.395 0.943 1.00 86.00 72 LEU A N 1
ATOM 538 C CA . LEU A 1 72 ? -9.257 -2.112 1.764 1.00 86.00 72 LEU A CA 1
ATOM 539 C C . LEU A 1 72 ? -9.938 -1.164 2.755 1.00 86.00 72 LEU A C 1
ATOM 541 O O . LEU A 1 72 ? -11.164 -1.117 2.810 1.00 86.00 72 LEU A O 1
ATOM 545 N N . ASP A 1 73 ? -9.149 -0.400 3.515 1.00 82.12 73 ASP A N 1
ATOM 546 C CA . ASP A 1 73 ? -9.649 0.506 4.553 1.00 82.12 73 ASP A CA 1
ATOM 547 C C . ASP A 1 73 ? -8.695 1.690 4.788 1.00 82.12 73 ASP A C 1
ATOM 549 O O . ASP A 1 73 ? -7.473 1.532 4.848 1.00 82.12 73 ASP A O 1
ATOM 553 N N . ASN A 1 74 ? -9.267 2.885 4.927 1.00 78.75 74 ASN A N 1
ATOM 554 C CA . ASN A 1 74 ? -8.584 4.132 5.271 1.00 78.75 74 ASN A CA 1
ATOM 555 C C . ASN A 1 74 ? -9.041 4.714 6.625 1.00 78.75 74 ASN A C 1
ATOM 557 O O . ASN A 1 74 ? -8.572 5.784 7.016 1.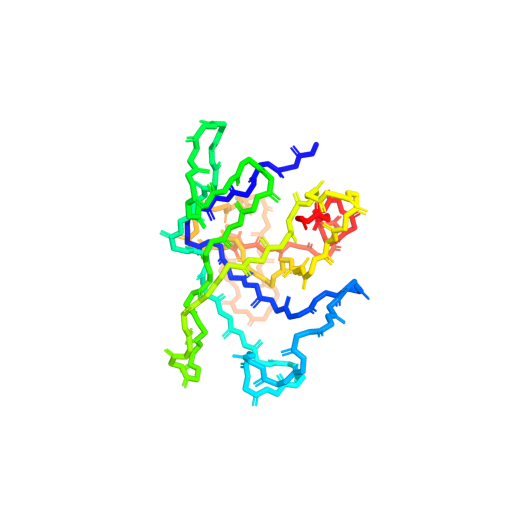00 78.75 74 ASN A O 1
ATOM 561 N N . ALA A 1 75 ? -9.894 4.017 7.387 1.00 78.88 75 ALA A N 1
ATOM 562 C CA . ALA A 1 75 ? -10.212 4.396 8.764 1.00 78.88 75 ALA A CA 1
ATOM 563 C C . ALA A 1 75 ? -8.950 4.565 9.630 1.00 78.88 75 ALA A C 1
ATOM 565 O O . ALA A 1 75 ? -8.898 5.533 10.395 1.00 78.88 75 ALA A O 1
ATOM 566 N N . PRO A 1 76 ? -7.908 3.707 9.510 1.00 78.31 76 PRO A N 1
ATOM 567 C CA . PRO A 1 76 ? -6.719 3.819 10.353 1.00 78.31 76 PRO A CA 1
ATOM 568 C C . PRO A 1 76 ? -5.905 5.097 10.128 1.00 78.31 76 PRO A C 1
ATOM 570 O O . PRO A 1 76 ? -5.218 5.535 11.046 1.00 78.31 76 PRO A O 1
ATOM 573 N N . VAL A 1 77 ? -6.013 5.725 8.951 1.00 76.25 77 VAL A N 1
ATOM 574 C CA . VAL A 1 77 ? -5.382 7.031 8.673 1.00 76.25 77 VAL A CA 1
ATOM 575 C C . VAL A 1 77 ? -6.295 8.213 9.029 1.00 76.25 77 VAL A C 1
ATOM 577 O O . VAL A 1 77 ? -5.978 9.365 8.761 1.00 76.25 77 VAL A O 1
ATOM 580 N N . GLY A 1 78 ? -7.437 7.951 9.672 1.00 76.50 78 GLY A N 1
ATOM 581 C CA . GLY A 1 78 ? -8.300 8.983 10.246 1.00 76.50 78 GLY A CA 1
ATOM 582 C C . GLY A 1 78 ? -9.376 9.535 9.313 1.00 76.50 78 GLY A C 1
ATOM 583 O O . GLY A 1 78 ? -10.029 10.515 9.680 1.00 76.50 78 GLY A O 1
ATOM 584 N N . VAL A 1 79 ? -9.614 8.919 8.149 1.00 75.56 79 VAL A N 1
ATOM 585 C CA . VAL A 1 79 ? -10.724 9.313 7.266 1.00 75.56 79 VAL A CA 1
ATOM 586 C C . VAL A 1 79 ? -12.058 9.049 7.964 1.00 75.56 79 VAL A C 1
ATOM 588 O O . VAL A 1 79 ? -12.319 7.946 8.449 1.00 75.56 79 VAL A O 1
ATOM 591 N N . LYS A 1 80 ? -12.905 10.082 8.030 1.00 78.38 80 LYS A N 1
ATOM 592 C CA . LYS A 1 80 ? -14.225 10.039 8.666 1.00 78.38 80 LYS A CA 1
ATOM 593 C C . LYS A 1 80 ? -15.270 10.743 7.812 1.00 78.38 80 LYS A C 1
ATOM 595 O O . LYS A 1 80 ? -15.008 11.793 7.230 1.00 78.38 80 LYS A O 1
ATOM 600 N N . HIS A 1 81 ? -16.481 10.207 7.842 1.00 75.56 81 HIS A N 1
ATOM 601 C CA . HIS A 1 81 ? -17.667 10.732 7.179 1.00 75.56 81 HIS A CA 1
ATOM 602 C C . HIS A 1 81 ? -18.687 11.190 8.240 1.00 75.56 81 HIS A C 1
ATOM 604 O O . HIS A 1 81 ? -19.593 10.433 8.600 1.00 75.56 81 HIS A O 1
ATOM 610 N N . PRO A 1 82 ? -18.540 12.413 8.793 1.00 75.44 82 PRO A N 1
ATOM 611 C CA . PRO A 1 82 ? -19.259 12.871 9.991 1.00 75.44 82 PRO A CA 1
ATOM 612 C C . PRO A 1 82 ? -20.779 12.977 9.818 1.00 75.44 82 PRO A C 1
ATOM 614 O O . PRO A 1 82 ? -21.516 12.888 10.797 1.00 75.44 82 PRO A O 1
ATOM 617 N N . SER A 1 83 ? -21.250 13.146 8.583 1.00 80.75 83 SER A N 1
ATOM 618 C CA . SER A 1 83 ? -22.668 13.265 8.238 1.00 80.75 83 SER A CA 1
ATOM 619 C C . SER A 1 83 ? -23.415 11.932 8.172 1.00 80.75 83 SER A C 1
ATOM 621 O O . SER A 1 83 ? -24.628 11.941 7.984 1.00 80.75 83 SER A O 1
ATOM 623 N N . HIS A 1 84 ? -22.727 10.796 8.311 1.00 75.00 84 HIS A N 1
ATOM 624 C CA . HIS A 1 84 ? -23.331 9.476 8.146 1.00 75.00 84 HIS A CA 1
ATOM 625 C C . HIS A 1 84 ? -23.418 8.721 9.474 1.00 75.00 84 HIS A C 1
ATOM 627 O O . HIS A 1 84 ? -22.529 8.812 10.327 1.00 75.00 84 HIS A O 1
ATOM 633 N N . ILE A 1 85 ? -24.505 7.966 9.623 1.00 78.50 85 ILE A N 1
ATOM 634 C CA . ILE A 1 85 ? -24.775 7.075 10.751 1.00 78.50 85 ILE A CA 1
ATOM 635 C C . ILE A 1 85 ? -24.800 5.652 10.195 1.00 78.50 85 ILE A C 1
ATOM 637 O O . ILE A 1 85 ? -25.418 5.403 9.164 1.00 78.50 85 ILE A O 1
ATOM 641 N N . CYS A 1 86 ? -24.104 4.723 10.846 1.00 76.31 86 CYS A N 1
ATOM 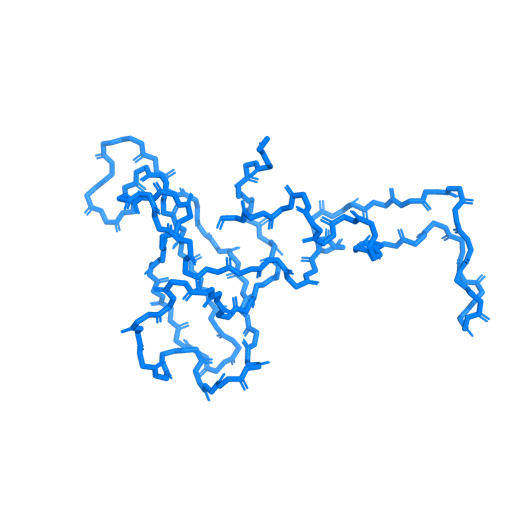642 C CA . CYS A 1 86 ? -24.141 3.318 10.450 1.00 76.31 86 CYS A CA 1
ATOM 643 C C . CYS A 1 86 ? -25.460 2.669 10.898 1.00 76.31 86 CYS A C 1
ATOM 645 O O . CYS A 1 86 ? -25.726 2.604 12.097 1.00 76.31 86 CYS A O 1
ATOM 647 N N . ASP A 1 87 ? -26.244 2.111 9.976 1.00 78.19 87 ASP A N 1
ATOM 648 C CA . ASP A 1 87 ? -27.523 1.457 10.309 1.00 78.19 87 ASP A CA 1
ATOM 649 C C . ASP A 1 87 ? -27.360 0.181 11.157 1.00 78.19 87 ASP A C 1
ATOM 651 O O . ASP A 1 87 ? -28.268 -0.203 11.895 1.00 78.19 87 ASP A O 1
ATOM 655 N N . GLY A 1 88 ? -26.188 -0.463 11.097 1.00 79.00 88 GLY A N 1
ATOM 656 C CA . GLY A 1 88 ? -25.878 -1.665 11.875 1.00 79.00 88 GLY A CA 1
ATOM 657 C C . GLY A 1 88 ? -25.461 -1.370 13.318 1.00 79.00 88 GLY A C 1
ATOM 658 O O . GLY A 1 88 ? -26.033 -1.924 14.254 1.00 79.00 88 GLY A O 1
ATOM 659 N N . CYS A 1 89 ? -24.465 -0.495 13.518 1.00 82.44 89 CYS A N 1
ATOM 660 C CA . CYS A 1 89 ? -23.900 -0.214 14.848 1.00 82.44 89 CYS A CA 1
ATOM 661 C C . CYS A 1 89 ? -24.370 1.109 15.479 1.00 82.44 89 CYS A C 1
ATOM 663 O O . CYS A 1 89 ? -24.044 1.378 16.634 1.00 82.44 89 CYS A O 1
ATOM 665 N N . ARG A 1 90 ? -25.132 1.932 14.744 1.00 79.56 90 ARG A N 1
ATOM 666 C CA . ARG A 1 90 ? -25.663 3.253 15.145 1.00 79.56 90 ARG A CA 1
ATOM 667 C C . ARG A 1 90 ? -24.614 4.297 15.529 1.00 79.56 90 ARG A C 1
ATOM 669 O O . ARG A 1 90 ? -24.952 5.319 16.122 1.00 79.56 90 ARG A O 1
ATOM 676 N N . GLN A 1 91 ? -23.348 4.069 15.190 1.00 77.00 91 GLN A N 1
ATOM 677 C CA . GLN A 1 91 ? -22.300 5.061 15.400 1.00 77.00 91 GLN A CA 1
ATOM 678 C C . GLN A 1 91 ? -22.421 6.184 14.366 1.00 77.00 91 GLN A C 1
ATOM 680 O O . GLN A 1 91 ? -22.630 5.933 13.177 1.00 77.00 91 GLN A O 1
ATOM 685 N N . GLN A 1 92 ? -22.291 7.421 14.843 1.00 71.44 92 GLN A N 1
ATOM 686 C CA . GLN A 1 92 ? -22.171 8.621 14.022 1.00 71.44 92 GLN A CA 1
ATOM 687 C C . GLN A 1 92 ? -20.704 8.821 13.626 1.00 71.44 92 GLN A C 1
ATOM 689 O O . GLN A 1 92 ? -19.809 8.447 14.382 1.00 71.44 92 GLN A O 1
ATOM 694 N N . ALA A 1 93 ? -20.468 9.441 12.469 1.00 67.56 93 ALA A N 1
ATOM 695 C CA . ALA A 1 93 ? -19.141 9.619 11.888 1.00 67.56 93 ALA A CA 1
ATOM 696 C C . ALA A 1 93 ? -18.482 8.289 11.503 1.00 67.56 93 ALA A C 1
ATOM 698 O O . ALA A 1 93 ? -17.526 7.842 12.138 1.00 67.56 93 ALA A O 1
ATOM 699 N N . ILE A 1 94 ? -18.995 7.682 10.427 1.00 73.56 94 ILE A N 1
ATOM 700 C CA . ILE A 1 94 ? -18.436 6.453 9.851 1.00 73.56 94 ILE A CA 1
ATOM 701 C C . ILE A 1 94 ? -16.951 6.681 9.554 1.00 73.56 94 ILE A C 1
ATOM 703 O O . ILE A 1 94 ? -16.598 7.579 8.789 1.00 73.56 94 ILE A O 1
ATOM 707 N N . ALA A 1 95 ? -16.089 5.897 10.196 1.00 72.12 95 ALA A N 1
ATOM 708 C CA . ALA A 1 95 ? -14.664 5.880 9.910 1.00 72.12 95 ALA A CA 1
ATOM 709 C C . ALA A 1 95 ? -14.401 4.944 8.729 1.00 72.12 95 ALA A C 1
ATOM 711 O O . ALA A 1 95 ? -14.977 3.858 8.667 1.00 72.12 95 ALA A O 1
ATOM 712 N N . GLY A 1 96 ? -13.519 5.349 7.825 1.00 68.38 96 GLY A N 1
ATOM 713 C CA . GLY A 1 96 ? -13.118 4.511 6.704 1.00 68.38 96 GLY A CA 1
ATOM 714 C C . GLY A 1 96 ? -13.987 4.627 5.457 1.00 68.38 96 GLY A C 1
ATOM 715 O O . GLY A 1 96 ? -14.731 5.589 5.278 1.00 68.38 96 GLY A O 1
ATOM 716 N N . ASN A 1 97 ? -13.871 3.632 4.581 1.00 65.94 97 ASN A N 1
ATOM 717 C CA . ASN A 1 97 ? -14.452 3.655 3.241 1.00 65.94 97 ASN A CA 1
ATOM 718 C C . ASN A 1 97 ? -15.993 3.612 3.240 1.00 65.94 97 ASN A C 1
ATOM 720 O O . ASN A 1 97 ? -16.614 2.800 3.924 1.00 65.94 97 ASN A O 1
ATOM 724 N N . THR A 1 98 ? -16.608 4.409 2.363 1.00 60.59 98 THR A N 1
ATOM 725 C CA . THR A 1 98 ? -17.977 4.199 1.860 1.00 60.59 98 THR A CA 1
ATOM 726 C C . THR A 1 98 ? -17.914 3.605 0.444 1.00 60.59 98 THR A C 1
ATOM 728 O O . THR A 1 98 ? -16.935 3.820 -0.272 1.00 60.59 98 THR A O 1
ATOM 731 N N . LEU A 1 99 ? -18.937 2.848 0.016 1.00 52.12 99 LEU A N 1
ATOM 732 C CA . LEU A 1 99 ? -18.963 2.157 -1.293 1.00 52.12 99 LEU A CA 1
ATOM 733 C C . LEU A 1 99 ? -18.671 3.078 -2.498 1.00 52.12 99 LEU A C 1
ATOM 735 O O . LEU A 1 99 ? -18.137 2.617 -3.504 1.00 52.12 99 LEU A O 1
ATOM 739 N N . GLU A 1 100 ? -18.961 4.378 -2.397 1.00 47.16 100 GLU A N 1
ATOM 740 C CA . GLU A 1 100 ? -18.666 5.363 -3.449 1.00 47.16 100 GLU A CA 1
ATOM 741 C C . GLU A 1 100 ? -17.165 5.683 -3.600 1.00 47.16 100 GLU A C 1
ATOM 743 O O . GLU A 1 100 ? -16.717 6.077 -4.677 1.00 47.16 100 GLU A O 1
ATOM 748 N N . VAL A 1 101 ? -16.355 5.468 -2.559 1.00 48.19 101 VAL A N 1
ATOM 749 C CA . VAL A 1 101 ? -14.913 5.781 -2.549 1.00 48.19 101 VAL A CA 1
ATOM 750 C C . VAL A 1 101 ? -14.080 4.670 -3.211 1.00 48.19 101 VAL A C 1
ATOM 752 O O . VAL A 1 101 ? -12.987 4.927 -3.723 1.00 48.19 101 VAL A O 1
ATOM 755 N N . GLN A 1 102 ? -14.618 3.448 -3.297 1.00 48.25 102 GLN A N 1
ATOM 756 C CA . GLN A 1 102 ? -13.924 2.272 -3.840 1.00 48.25 102 GLN A CA 1
ATOM 757 C C . GLN A 1 102 ? -13.560 2.410 -5.332 1.00 48.25 102 GLN A C 1
ATOM 759 O O . GLN A 1 102 ? -12.574 1.836 -5.787 1.00 48.25 102 GLN A O 1
ATOM 764 N N . LEU A 1 103 ? -14.322 3.201 -6.099 1.00 41.28 103 LEU A N 1
ATOM 765 C CA . LEU A 1 103 ? -14.083 3.438 -7.530 1.00 41.28 103 LEU A CA 1
ATOM 766 C C . LEU A 1 103 ? -13.031 4.526 -7.820 1.00 41.28 103 LEU A C 1
ATOM 768 O O . LEU A 1 103 ? -12.528 4.596 -8.941 1.00 41.28 103 LEU A O 1
ATOM 772 N N . LEU A 1 104 ? -12.674 5.357 -6.835 1.00 42.25 104 LEU A N 1
ATOM 773 C CA . LEU A 1 104 ? -11.800 6.528 -7.015 1.00 42.25 104 LEU A CA 1
ATOM 774 C C . LEU A 1 104 ? -10.352 6.316 -6.540 1.00 42.25 104 LEU A C 1
ATOM 776 O O . LEU A 1 104 ? -9.480 7.123 -6.869 1.00 42.25 104 LEU A O 1
ATOM 780 N N . LEU A 1 105 ? -10.075 5.234 -5.807 1.00 46.03 105 LEU A N 1
ATOM 781 C CA . LEU A 1 105 ? -8.767 4.947 -5.209 1.00 46.03 105 LEU A CA 1
ATOM 782 C C . LEU A 1 105 ? -8.142 3.693 -5.825 1.00 46.03 105 LEU A C 1
ATOM 784 O O . LEU A 1 105 ? -7.965 2.667 -5.173 1.00 46.03 105 LEU A O 1
ATOM 788 N N . ARG A 1 106 ? -7.774 3.793 -7.106 1.00 51.81 106 ARG A N 1
ATOM 789 C CA . ARG A 1 106 ? -6.669 2.976 -7.617 1.00 51.81 106 ARG A CA 1
ATOM 790 C C . ARG A 1 106 ? -5.401 3.537 -6.975 1.00 51.81 106 ARG A C 1
ATOM 792 O O . ARG A 1 106 ? -4.987 4.637 -7.345 1.00 51.81 106 ARG A O 1
ATOM 799 N N . LEU A 1 107 ? -4.910 2.849 -5.944 1.00 55.62 107 LEU A N 1
ATOM 800 C CA . LEU A 1 107 ? -3.590 3.090 -5.366 1.00 55.62 107 LEU A CA 1
ATOM 801 C C . LEU A 1 107 ? -2.554 2.609 -6.360 1.00 55.62 107 LEU A C 1
ATOM 803 O O . LEU A 1 107 ? -2.597 1.400 -6.669 1.00 55.62 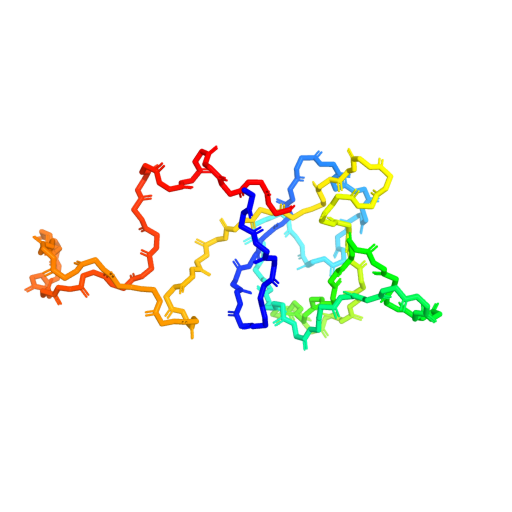107 LEU A O 1
#

Organism: Scylla paramamosain (NCBI:txid85552)

InterPro domains:
  IPR010606 Mib-herc2 [PF06701] (7-72)
  IPR010606 Mib-herc2 [PS51416] (1-75)
  IPR037252 Mib/herc2 domain superfamily [SSF159034] (5-74)

pLDDT: mean 84.0, std 14.94, range [41.28, 98.12]